Protein AF-A0A382X6J9-F1 (afdb_monomer_lite)

InterPro domains:
  IPR043736 Domain of unknown function DUF5681 [PF18932] (47-124)

Sequence (130 aa):
MKITKNIMYPQELTDEKQIQSPDTAKNTIKKAEHGKHPNSLANLKPYEPGQSGNPGGRPTKYKKLGDALLQYAEKREVKYEWDENQEEYVNFEGDDTYREEVLEVIWQRARDGNIKYVELLAQLGCLDAK

Foldseek 3Di:
DDDDDPDDDDDDDDDDDDDDDDDDDPPPPPPAPPPRDPVNVVPDDDDDVVDPPDPCPDPCVCVVVVVVCVVQQQAWDFDWDQDPVVRDTDTDTDPDGPVVVVVVVLVVCVVVVNVVSVVVCVVVCVPPDD

Organism: NCBI:txid408172

pLDDT: mean 75.23, std 20.84, range [30.88, 97.81]

Radius of gyration: 34.43 Å; chains: 1; bounding box: 64×55×94 Å

Structure (mmCIF, N/CA/C/O backbone):
data_AF-A0A382X6J9-F1
#
_entry.id   AF-A0A382X6J9-F1
#
loop_
_atom_site.group_PDB
_atom_site.id
_atom_site.type_symbol
_atom_site.label_atom_id
_atom_site.label_alt_id
_atom_site.label_comp_id
_atom_site.label_asym_id
_atom_site.label_entity_id
_atom_site.label_seq_id
_atom_site.pdbx_PDB_ins_code
_atom_site.Cartn_x
_atom_site.Cartn_y
_atom_site.Cartn_z
_atom_site.occupancy
_atom_site.B_iso_or_equiv
_atom_site.auth_seq_id
_atom_site.auth_comp_id
_atom_site.auth_asym_id
_atom_site.auth_atom_id
_atom_site.pdbx_PDB_model_num
ATOM 1 N N . MET A 1 1 ? -12.042 35.639 -55.894 1.00 41.44 1 MET A N 1
ATOM 2 C CA . MET A 1 1 ? -10.685 35.312 -55.410 1.00 41.44 1 MET A CA 1
ATOM 3 C C . MET A 1 1 ? -10.745 33.938 -54.751 1.00 41.44 1 MET A C 1
ATOM 5 O O . MET A 1 1 ? -11.368 33.804 -53.709 1.00 41.44 1 MET A O 1
ATOM 9 N N . LYS A 1 2 ? -10.230 32.899 -55.415 1.00 35.28 2 LYS A N 1
ATOM 10 C CA . LYS A 1 2 ? -10.133 31.533 -54.882 1.00 35.28 2 LYS A CA 1
ATOM 11 C C . LYS A 1 2 ? -8.694 31.084 -55.109 1.00 35.28 2 LYS A C 1
ATOM 13 O O . LYS A 1 2 ? -8.233 31.072 -56.244 1.00 35.28 2 LYS A O 1
ATOM 18 N N . ILE A 1 3 ? -7.984 30.836 -54.016 1.00 40.28 3 ILE A N 1
ATOM 19 C CA . ILE A 1 3 ? -6.574 30.452 -53.994 1.00 40.28 3 ILE A CA 1
ATOM 20 C C . ILE A 1 3 ? -6.535 28.926 -54.048 1.00 40.28 3 ILE A C 1
ATOM 22 O O . ILE A 1 3 ? -6.904 28.271 -53.076 1.00 40.28 3 ILE A O 1
ATOM 26 N N . THR A 1 4 ? -6.101 28.355 -55.167 1.00 41.22 4 THR A N 1
ATOM 27 C CA . THR A 1 4 ? -5.762 26.931 -55.259 1.00 41.22 4 THR A CA 1
ATOM 28 C C . THR A 1 4 ? -4.256 26.783 -55.106 1.00 41.22 4 THR A C 1
ATOM 30 O O . THR A 1 4 ? -3.483 27.179 -55.976 1.00 41.22 4 THR A O 1
ATOM 33 N N . LYS A 1 5 ? -3.844 26.248 -53.955 1.00 44.22 5 LYS A N 1
ATOM 34 C CA . LYS A 1 5 ? -2.469 25.830 -53.675 1.00 44.22 5 LYS A CA 1
ATOM 35 C C . LYS A 1 5 ? -2.179 24.582 -54.512 1.00 44.22 5 LYS A C 1
ATOM 37 O O . LYS A 1 5 ? -2.738 23.529 -54.223 1.00 44.22 5 LYS A O 1
ATOM 42 N N . ASN A 1 6 ? -1.327 24.693 -55.530 1.00 39.78 6 ASN A N 1
ATOM 43 C CA . ASN A 1 6 ? -0.766 23.513 -56.185 1.00 39.78 6 ASN A CA 1
ATOM 44 C C . ASN A 1 6 ? 0.283 22.904 -55.254 1.00 39.78 6 ASN A C 1
ATOM 46 O O . ASN A 1 6 ? 1.363 23.455 -55.055 1.00 39.78 6 ASN A O 1
ATOM 50 N N . ILE A 1 7 ? -0.087 21.782 -54.650 1.00 44.62 7 ILE A N 1
ATOM 51 C CA . ILE A 1 7 ? 0.801 20.907 -53.897 1.00 44.62 7 ILE A CA 1
ATOM 52 C C . ILE A 1 7 ? 1.586 20.107 -54.943 1.00 44.62 7 ILE A C 1
ATOM 54 O O . ILE A 1 7 ? 1.020 19.249 -55.616 1.00 44.62 7 ILE A O 1
ATOM 58 N N . MET A 1 8 ? 2.869 20.426 -55.126 1.00 32.59 8 MET A N 1
ATOM 59 C CA . MET A 1 8 ? 3.792 19.561 -55.864 1.00 32.59 8 MET A CA 1
ATOM 60 C C . MET A 1 8 ? 4.189 18.392 -54.962 1.00 32.59 8 MET A C 1
ATOM 62 O O . MET A 1 8 ? 4.799 18.595 -53.914 1.00 32.59 8 MET A O 1
ATOM 66 N N . TYR A 1 9 ? 3.859 17.174 -55.382 1.00 37.09 9 TYR A N 1
ATOM 67 C CA . TYR A 1 9 ? 4.479 15.963 -54.853 1.00 37.09 9 TYR A CA 1
ATOM 68 C C . TYR A 1 9 ? 5.905 15.845 -55.421 1.00 37.09 9 TYR A C 1
ATOM 70 O O . TYR A 1 9 ? 6.081 16.079 -56.620 1.00 37.09 9 TYR A O 1
ATOM 78 N N . PRO A 1 10 ? 6.930 15.499 -54.621 1.00 42.84 10 PRO A N 1
ATOM 79 C CA . PRO A 1 10 ? 8.265 15.242 -55.152 1.00 42.84 10 PRO A CA 1
ATOM 80 C C . PRO A 1 10 ? 8.255 13.978 -56.020 1.00 42.84 10 PRO A C 1
ATOM 82 O O . PRO A 1 10 ? 7.890 12.904 -55.545 1.00 42.84 10 PRO A O 1
ATOM 85 N N . GLN A 1 11 ? 8.638 14.125 -57.291 1.00 38.78 11 GLN A N 1
ATOM 86 C CA . GLN A 1 11 ? 8.918 13.013 -58.199 1.00 38.78 11 GLN A CA 1
ATOM 87 C C . GLN A 1 11 ? 10.151 12.236 -57.732 1.00 38.78 11 GLN A C 1
ATOM 89 O O . GLN A 1 11 ? 11.095 12.800 -57.179 1.00 38.78 11 GLN A O 1
ATOM 94 N N . GLU A 1 12 ? 10.086 10.930 -57.954 1.00 37.69 12 GLU A N 1
ATOM 95 C CA . GLU A 1 12 ? 11.015 9.913 -57.483 1.00 37.69 12 GLU A CA 1
ATOM 96 C C . GLU A 1 12 ? 12.460 10.148 -57.945 1.00 37.69 12 GLU A C 1
ATOM 98 O O . GLU A 1 12 ? 12.731 10.565 -59.071 1.00 37.69 12 GLU A O 1
ATOM 103 N N . LEU A 1 13 ? 13.391 9.873 -57.031 1.00 35.53 13 LEU A N 1
ATOM 104 C CA . LEU A 1 13 ? 14.829 9.960 -57.228 1.00 35.53 13 LEU A CA 1
ATOM 105 C C . LEU A 1 13 ? 15.276 8.754 -58.072 1.00 35.53 13 LEU A C 1
ATOM 107 O O . LEU A 1 13 ? 15.449 7.662 -57.538 1.00 35.53 13 LEU A O 1
ATOM 111 N N . THR A 1 14 ? 15.431 8.926 -59.383 1.00 30.88 14 THR A N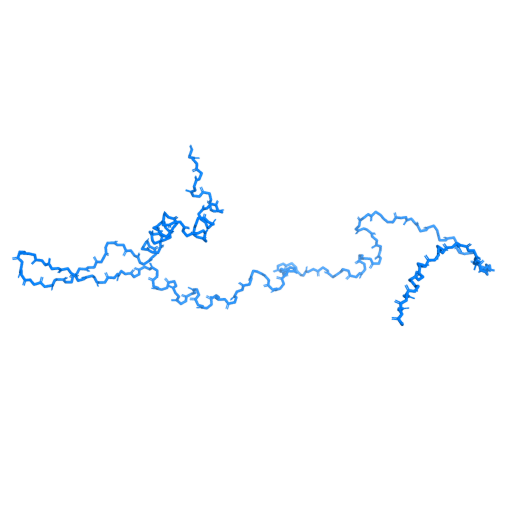 1
ATOM 112 C CA . THR A 1 14 ? 16.074 7.914 -60.230 1.00 30.88 14 THR A CA 1
ATOM 113 C C . THR A 1 14 ? 17.584 8.100 -60.209 1.00 30.88 14 THR A C 1
ATOM 115 O O . THR A 1 14 ? 18.092 9.189 -60.490 1.00 30.88 14 THR A O 1
ATOM 118 N N . ASP A 1 15 ? 18.263 7.013 -59.860 1.00 37.59 15 ASP A N 1
ATOM 119 C CA . ASP A 1 15 ? 19.704 6.817 -59.888 1.00 37.59 15 ASP A CA 1
ATOM 120 C C . ASP A 1 15 ? 20.364 7.280 -61.196 1.00 37.59 15 ASP A C 1
ATOM 122 O O . ASP A 1 15 ? 19.782 7.181 -62.273 1.00 37.59 15 ASP A O 1
ATOM 126 N N . GLU A 1 16 ? 21.615 7.738 -61.059 1.00 41.69 16 GLU A N 1
ATOM 127 C CA . GLU A 1 16 ? 22.775 7.466 -61.928 1.00 41.69 16 GLU A CA 1
ATOM 128 C C . GLU A 1 16 ? 23.669 8.700 -62.134 1.00 41.69 16 GLU A C 1
ATOM 130 O O . GLU A 1 16 ? 23.416 9.562 -62.976 1.00 41.69 16 GLU A O 1
ATOM 135 N N . LYS A 1 17 ? 24.780 8.735 -61.381 1.00 34.66 17 LYS A N 1
ATOM 136 C CA . LYS A 1 17 ? 26.153 8.936 -61.894 1.00 34.66 17 LYS A CA 1
ATOM 137 C C . LYS A 1 17 ? 27.153 8.936 -60.734 1.00 34.66 17 LYS A C 1
ATOM 139 O O . LYS A 1 17 ? 27.410 9.963 -60.115 1.00 34.66 17 LYS A O 1
ATOM 144 N N . GLN A 1 18 ? 27.747 7.774 -60.458 1.00 35.47 18 GLN A N 1
ATOM 145 C CA . GLN A 1 18 ? 28.998 7.703 -59.701 1.00 35.47 18 GLN A CA 1
ATOM 146 C C . GLN A 1 18 ? 30.177 7.790 -60.674 1.00 35.47 18 GLN A C 1
ATOM 148 O O . GLN A 1 18 ? 30.287 7.001 -61.610 1.00 35.47 18 GLN A O 1
ATOM 153 N N . ILE A 1 19 ? 31.050 8.770 -60.444 1.00 33.53 19 ILE A N 1
ATOM 154 C CA . ILE A 1 19 ? 32.340 8.922 -61.118 1.00 33.53 19 ILE A CA 1
ATOM 155 C C . ILE A 1 19 ? 33.311 7.924 -60.475 1.00 33.53 19 ILE A C 1
ATOM 157 O O . ILE A 1 19 ? 33.555 7.984 -59.271 1.00 33.53 19 ILE A O 1
ATOM 161 N N . GLN A 1 20 ? 33.841 6.995 -61.270 1.00 37.72 20 GLN A N 1
ATOM 162 C CA . GLN A 1 20 ? 34.889 6.060 -60.856 1.00 37.72 20 GLN A CA 1
ATOM 163 C C . GLN A 1 20 ? 36.265 6.732 -60.933 1.00 37.72 20 GLN A C 1
ATOM 165 O O . GLN A 1 20 ? 36.697 7.133 -62.011 1.00 37.72 20 GLN A O 1
ATOM 170 N N . SER A 1 21 ? 36.970 6.778 -59.801 1.00 33.94 21 SER A N 1
ATOM 171 C CA . SER A 1 21 ? 38.431 6.916 -59.750 1.00 33.94 21 SER A CA 1
ATOM 172 C C . SER A 1 21 ? 39.039 5.541 -59.439 1.00 33.94 21 SER A C 1
ATOM 174 O O . SER A 1 21 ? 38.525 4.858 -58.548 1.00 33.94 21 SER A O 1
ATOM 176 N N . PRO A 1 22 ? 40.096 5.100 -60.145 1.00 46.25 22 PRO A N 1
ATOM 177 C CA . PRO A 1 22 ? 40.654 3.771 -59.967 1.00 46.25 22 PRO A CA 1
ATOM 178 C C . PRO A 1 22 ? 41.775 3.816 -58.929 1.00 46.25 22 PRO A C 1
ATOM 180 O O . PRO A 1 22 ? 42.839 4.346 -59.208 1.00 46.25 22 PRO A O 1
ATOM 183 N N . ASP A 1 23 ? 41.556 3.217 -57.761 1.00 40.06 23 ASP A N 1
ATOM 184 C CA . ASP A 1 23 ? 42.635 2.532 -57.053 1.00 40.06 23 ASP A CA 1
ATOM 185 C C . ASP A 1 23 ? 42.079 1.358 -56.250 1.00 40.06 23 ASP A C 1
ATOM 187 O O . ASP A 1 23 ? 41.157 1.449 -55.438 1.00 40.06 23 ASP A O 1
ATOM 191 N N . THR A 1 24 ? 42.616 0.194 -56.587 1.00 47.53 24 THR A N 1
ATOM 192 C CA . THR A 1 24 ? 42.085 -1.117 -56.247 1.00 47.53 24 THR A CA 1
ATOM 193 C C . THR A 1 24 ? 42.626 -1.547 -54.888 1.00 47.53 24 THR A C 1
ATOM 195 O O . THR A 1 24 ? 43.697 -2.140 -54.806 1.00 47.53 24 THR A O 1
ATOM 198 N N . ALA A 1 25 ? 41.863 -1.323 -53.819 1.00 42.16 25 ALA A N 1
ATOM 199 C CA . ALA A 1 25 ? 42.010 -2.076 -52.577 1.00 42.16 25 ALA A CA 1
ATOM 200 C C . ALA A 1 25 ? 40.768 -2.955 -52.398 1.00 42.16 25 ALA A C 1
ATOM 202 O O . ALA A 1 25 ? 39.656 -2.465 -52.204 1.00 42.16 25 ALA A O 1
ATOM 203 N N . LYS A 1 26 ? 40.957 -4.275 -52.510 1.00 48.53 26 LYS A N 1
ATOM 204 C CA . LYS A 1 26 ? 39.927 -5.304 -52.308 1.00 48.53 26 LYS A CA 1
ATOM 205 C C . LYS A 1 26 ? 39.350 -5.215 -50.888 1.00 48.53 26 LYS A C 1
ATOM 207 O O . LYS A 1 26 ? 39.790 -5.927 -49.993 1.00 48.53 26 LYS A O 1
ATOM 212 N N . ASN A 1 27 ? 38.337 -4.380 -50.685 1.00 48.12 27 ASN A N 1
ATOM 213 C CA . ASN A 1 27 ? 37.526 -4.383 -49.475 1.00 48.12 27 ASN A CA 1
ATOM 214 C C . ASN A 1 27 ? 36.364 -5.358 -49.660 1.00 48.12 27 ASN A C 1
ATOM 216 O O . ASN A 1 27 ? 35.235 -4.977 -49.960 1.00 48.12 27 ASN A O 1
ATOM 220 N N . THR A 1 28 ? 36.629 -6.647 -49.455 1.00 50.16 28 THR A N 1
ATOM 221 C CA . THR A 1 28 ? 35.555 -7.574 -49.089 1.00 50.16 28 THR A CA 1
ATOM 222 C C . THR A 1 28 ? 35.085 -7.191 -47.688 1.00 50.16 28 THR A C 1
ATOM 224 O O . THR A 1 28 ? 35.599 -7.711 -46.696 1.00 50.16 28 THR A O 1
ATOM 227 N N . ILE A 1 29 ? 34.138 -6.253 -47.588 1.00 57.69 29 ILE A N 1
ATOM 228 C CA . ILE A 1 29 ? 33.431 -5.983 -46.335 1.00 57.69 29 ILE A CA 1
ATOM 229 C C . ILE A 1 29 ? 32.581 -7.224 -46.071 1.00 57.69 29 ILE A C 1
ATOM 231 O O . ILE A 1 29 ? 31.456 -7.352 -46.554 1.00 57.69 29 ILE A O 1
ATOM 235 N N . LYS A 1 30 ? 33.152 -8.197 -45.355 1.00 63.47 30 LYS A N 1
ATOM 236 C CA . LYS A 1 30 ? 32.379 -9.296 -44.780 1.00 63.47 30 LYS A CA 1
ATOM 237 C C . LYS A 1 30 ? 31.285 -8.637 -43.948 1.00 63.47 30 LYS A C 1
ATOM 239 O O . LYS A 1 30 ? 31.604 -7.906 -43.012 1.00 63.47 30 LYS A O 1
ATOM 244 N N . LYS A 1 31 ? 30.014 -8.841 -44.315 1.00 65.50 31 LYS A N 1
ATOM 245 C CA . LYS A 1 31 ? 28.885 -8.404 -43.488 1.00 65.50 31 LYS A CA 1
ATOM 246 C C . LYS A 1 31 ? 29.103 -9.001 -42.103 1.00 65.50 31 LYS A C 1
ATOM 248 O O . LYS A 1 31 ? 29.058 -10.218 -41.949 1.00 65.50 31 LYS A O 1
ATOM 253 N N . ALA A 1 32 ? 29.426 -8.154 -41.132 1.00 66.81 32 ALA A N 1
ATOM 254 C CA . ALA A 1 32 ? 29.557 -8.602 -39.762 1.00 66.81 32 ALA A CA 1
ATOM 255 C C . ALA A 1 32 ? 28.186 -9.104 -39.301 1.00 66.81 32 ALA A C 1
ATOM 257 O O . ALA A 1 32 ? 27.166 -8.464 -39.566 1.00 66.81 32 ALA A O 1
ATOM 258 N N . GLU A 1 33 ? 28.162 -10.256 -38.639 1.00 76.62 33 GLU A N 1
ATOM 259 C CA . GLU A 1 33 ? 26.957 -10.736 -37.972 1.00 76.62 33 GLU A CA 1
ATOM 260 C C . GLU A 1 33 ? 26.472 -9.694 -36.957 1.00 76.62 33 GLU A C 1
ATOM 262 O O . GLU A 1 33 ? 27.253 -8.887 -36.436 1.00 76.62 33 GLU A O 1
ATOM 267 N N . HIS A 1 34 ? 25.169 -9.709 -36.679 1.00 74.38 34 HIS A N 1
ATOM 268 C CA . HIS A 1 34 ? 24.552 -8.783 -35.740 1.00 74.38 34 HIS A CA 1
ATOM 269 C C . HIS A 1 34 ? 25.316 -8.768 -34.402 1.00 74.38 34 HIS A C 1
ATOM 271 O O . HIS A 1 34 ? 25.632 -9.816 -33.842 1.00 74.38 34 HIS A O 1
ATOM 277 N N . GLY A 1 35 ? 25.671 -7.572 -33.923 1.00 74.88 35 GLY A N 1
ATOM 278 C CA . GLY A 1 35 ? 26.434 -7.382 -32.684 1.00 74.88 35 GLY A CA 1
ATOM 279 C C . GLY A 1 35 ? 27.952 -7.610 -32.774 1.00 74.88 35 GLY A C 1
ATOM 280 O O . GLY A 1 35 ? 28.648 -7.323 -31.807 1.00 74.88 35 GLY A O 1
ATOM 281 N N . LYS A 1 36 ? 28.496 -8.065 -33.914 1.00 82.31 36 LYS A N 1
ATOM 282 C CA . LYS A 1 36 ? 29.938 -8.360 -34.079 1.00 82.31 36 LYS A CA 1
ATOM 283 C C . LYS A 1 36 ? 30.685 -7.366 -34.971 1.00 82.31 36 LYS A C 1
ATOM 285 O O . LYS A 1 36 ? 31.793 -7.646 -35.424 1.00 82.31 36 LYS A O 1
ATOM 290 N N . HIS A 1 37 ? 30.087 -6.213 -35.265 1.00 84.06 37 HIS A N 1
ATOM 291 C CA . HIS A 1 37 ? 30.742 -5.220 -36.105 1.00 84.06 37 HIS A CA 1
ATOM 292 C C . HIS A 1 37 ? 31.975 -4.639 -35.383 1.00 84.06 37 HIS A C 1
ATOM 294 O O . HIS A 1 37 ? 31.844 -4.180 -34.244 1.00 84.06 37 HIS A O 1
ATOM 300 N N . PRO A 1 38 ? 33.160 -4.606 -36.021 1.00 82.31 38 PRO A N 1
ATOM 301 C CA . PRO A 1 38 ? 34.409 -4.213 -35.363 1.00 82.31 38 PRO A CA 1
ATOM 302 C C . PRO A 1 38 ? 34.354 -2.793 -34.788 1.00 82.31 38 PRO A C 1
ATOM 304 O O . PRO A 1 38 ? 34.775 -2.579 -33.657 1.00 82.31 38 PRO A O 1
ATOM 307 N N . ASN A 1 39 ? 33.736 -1.842 -35.499 1.00 82.56 39 ASN A N 1
ATOM 308 C CA . ASN A 1 39 ? 33.567 -0.473 -34.987 1.00 82.56 39 ASN A CA 1
ATOM 309 C C . ASN A 1 39 ? 32.610 -0.399 -33.786 1.00 82.56 39 ASN A C 1
ATOM 311 O O . ASN A 1 39 ? 32.748 0.483 -32.947 1.00 82.56 39 ASN A O 1
ATOM 315 N N . SER A 1 40 ? 31.632 -1.308 -33.696 1.00 77.94 40 SER A N 1
ATOM 316 C CA . SER A 1 40 ? 30.716 -1.361 -32.553 1.00 77.94 40 SER A CA 1
ATOM 317 C C . SER A 1 40 ? 31.436 -1.910 -31.329 1.00 77.94 40 SER A C 1
ATOM 319 O O . SER A 1 40 ? 31.358 -1.305 -30.269 1.00 77.94 40 SER A O 1
ATOM 321 N N . LEU A 1 41 ? 32.197 -2.997 -31.490 1.00 80.81 41 LEU A N 1
ATOM 322 C CA . LEU A 1 41 ? 32.991 -3.589 -30.411 1.00 80.81 41 LEU A CA 1
ATOM 323 C C . LEU A 1 41 ? 34.080 -2.636 -29.902 1.00 80.81 41 LEU A C 1
ATOM 325 O O . LEU A 1 41 ? 34.259 -2.523 -28.695 1.00 80.81 41 LEU A O 1
ATOM 329 N N . ALA A 1 42 ? 34.751 -1.906 -30.797 1.00 82.62 42 ALA A N 1
ATOM 330 C CA . ALA A 1 42 ? 35.781 -0.933 -30.427 1.00 82.62 42 ALA A CA 1
ATOM 331 C C . ALA A 1 42 ? 35.242 0.243 -29.586 1.00 82.62 42 ALA A C 1
ATOM 333 O O . ALA A 1 42 ? 35.990 0.837 -28.814 1.00 82.62 42 ALA A O 1
ATOM 334 N N . ASN A 1 43 ? 33.951 0.566 -29.715 1.00 78.56 43 ASN A N 1
ATOM 335 C CA . ASN A 1 43 ? 33.293 1.635 -28.959 1.00 78.56 43 ASN A CA 1
ATOM 336 C C . ASN A 1 43 ? 32.655 1.158 -27.642 1.00 78.56 43 ASN A C 1
ATOM 338 O O . ASN A 1 43 ? 32.211 1.990 -26.848 1.00 78.56 43 ASN A O 1
ATOM 342 N N . LEU A 1 44 ? 32.586 -0.153 -27.391 1.00 81.12 44 LEU A N 1
ATOM 343 C CA . LEU A 1 44 ? 32.066 -0.691 -26.135 1.00 81.12 44 LEU A CA 1
ATOM 344 C C . LEU A 1 44 ? 33.156 -0.647 -25.063 1.00 81.12 44 LEU A C 1
ATOM 346 O O . LEU A 1 44 ? 34.234 -1.213 -25.227 1.00 81.12 44 LEU A O 1
ATOM 350 N N . LYS A 1 45 ? 32.856 -0.005 -23.932 1.00 78.62 45 LYS A N 1
ATOM 351 C CA . LYS A 1 45 ? 33.686 -0.082 -22.727 1.00 78.62 45 LYS A CA 1
ATOM 352 C C . LYS A 1 45 ? 33.100 -1.153 -21.803 1.00 78.62 45 LYS A C 1
ATOM 354 O O . LYS A 1 45 ? 31.928 -1.022 -21.445 1.00 78.62 45 LYS A O 1
ATOM 359 N N . PRO A 1 46 ? 33.853 -2.204 -21.434 1.00 76.81 46 PRO A N 1
ATOM 360 C CA . PRO A 1 46 ? 33.392 -3.148 -20.426 1.00 76.81 46 PRO A CA 1
ATOM 361 C C . PRO A 1 46 ? 33.219 -2.424 -19.085 1.00 76.81 46 PRO A C 1
ATOM 363 O O . PRO A 1 46 ? 34.004 -1.539 -18.746 1.00 76.81 46 PRO A O 1
ATOM 366 N N . TYR A 1 47 ? 32.174 -2.783 -18.342 1.00 77.75 47 TYR A N 1
ATOM 367 C CA . TYR A 1 47 ? 31.990 -2.311 -16.972 1.00 77.75 47 TYR A CA 1
ATOM 368 C C . TYR A 1 47 ? 32.921 -3.085 -16.039 1.00 77.75 47 TYR A C 1
ATOM 370 O O . TYR A 1 47 ? 33.130 -4.285 -16.234 1.00 77.75 47 TYR A O 1
ATOM 378 N N . GLU A 1 48 ? 33.454 -2.409 -15.023 1.00 79.50 48 GLU A N 1
ATOM 379 C CA . GLU A 1 48 ? 34.245 -3.073 -13.990 1.00 79.50 48 GLU A CA 1
ATOM 380 C C . GLU A 1 48 ? 33.395 -4.150 -13.291 1.00 79.50 48 GLU A C 1
ATOM 382 O O . GLU A 1 48 ? 32.204 -3.923 -13.033 1.00 79.50 48 GLU A O 1
ATOM 387 N N . PRO A 1 49 ? 33.960 -5.327 -12.968 1.00 71.75 49 PRO A N 1
ATOM 388 C CA . PRO A 1 49 ? 33.251 -6.356 -12.218 1.00 71.75 49 PRO A CA 1
ATOM 389 C C . PRO A 1 49 ? 32.669 -5.784 -10.917 1.00 71.75 49 PRO A C 1
ATOM 391 O O . PRO A 1 49 ? 33.388 -5.245 -10.081 1.00 71.75 49 PRO A O 1
ATOM 394 N N . GLY A 1 50 ? 31.347 -5.884 -10.751 1.00 70.88 50 GLY A N 1
ATOM 395 C CA . GLY A 1 50 ? 30.621 -5.310 -9.609 1.00 70.88 50 GLY A CA 1
ATOM 396 C C . GLY A 1 50 ? 30.020 -3.920 -9.853 1.00 70.88 50 GLY A C 1
ATOM 397 O O . GLY A 1 50 ? 29.270 -3.426 -9.010 1.00 70.88 50 GLY A O 1
ATOM 398 N N . GLN A 1 51 ? 30.269 -3.304 -11.011 1.00 65.75 51 GLN A N 1
ATOM 399 C CA . GLN A 1 51 ? 29.636 -2.053 -11.414 1.00 65.75 51 GLN A CA 1
ATOM 400 C C . GLN A 1 51 ? 28.397 -2.342 -12.275 1.00 65.75 51 GLN A C 1
ATOM 402 O O . GLN A 1 51 ? 28.473 -2.969 -13.330 1.00 65.75 51 GLN A O 1
ATOM 407 N N . SER A 1 52 ? 27.226 -1.888 -11.821 1.00 67.81 52 SER 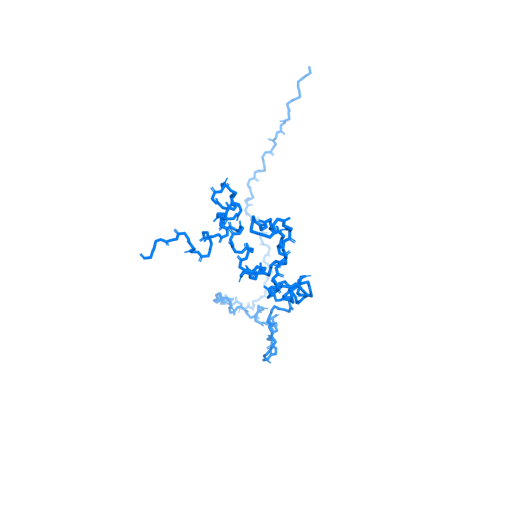A N 1
ATOM 408 C CA . SER A 1 52 ? 25.999 -1.961 -12.620 1.00 67.81 52 SER A CA 1
ATOM 409 C C . SER A 1 52 ? 26.157 -1.118 -13.888 1.00 67.81 52 SER A C 1
ATOM 411 O O . SER A 1 52 ? 26.461 0.073 -13.805 1.00 67.81 52 SER A O 1
ATOM 413 N N . GLY A 1 53 ? 25.864 -1.707 -15.052 1.00 70.31 53 GLY A N 1
ATOM 414 C CA . GLY A 1 53 ? 25.826 -0.993 -16.333 1.00 70.31 53 GLY A CA 1
ATOM 415 C C . GLY A 1 53 ? 24.753 0.102 -16.415 1.00 70.31 53 GLY A C 1
ATOM 416 O O . GLY A 1 53 ? 24.746 0.903 -17.347 1.00 70.31 53 GLY A O 1
ATOM 417 N N . ASN A 1 54 ? 23.872 0.174 -15.412 1.00 72.88 54 ASN A N 1
ATOM 418 C CA . ASN A 1 54 ? 22.955 1.280 -15.177 1.00 72.88 54 ASN A CA 1
ATOM 419 C C . ASN A 1 54 ? 23.316 1.977 -13.847 1.00 72.88 54 ASN A C 1
ATOM 421 O O . ASN A 1 54 ? 22.802 1.571 -12.797 1.00 72.88 54 ASN A O 1
ATOM 425 N N . PRO A 1 55 ? 24.163 3.028 -13.871 1.00 61.34 55 PRO A N 1
ATOM 426 C CA . PRO A 1 55 ? 24.506 3.817 -12.684 1.00 61.34 55 PRO A CA 1
ATOM 427 C C . PRO A 1 55 ? 23.285 4.479 -12.030 1.00 61.34 55 PRO A C 1
ATOM 429 O O . PRO A 1 55 ? 23.295 4.750 -10.833 1.00 61.34 55 PRO A O 1
ATOM 432 N N . GLY A 1 56 ? 22.226 4.730 -12.811 1.00 57.34 56 GLY A N 1
ATOM 433 C CA . GLY A 1 56 ? 20.968 5.316 -12.348 1.00 57.34 56 GLY A CA 1
ATOM 434 C C . GLY A 1 56 ? 19.995 4.318 -11.717 1.00 57.34 56 GLY A C 1
ATOM 435 O O . GLY A 1 56 ? 19.034 4.756 -11.091 1.00 57.34 56 GLY A O 1
ATOM 436 N N . GLY A 1 57 ? 20.250 3.009 -11.851 1.00 67.00 57 GLY A N 1
ATOM 437 C CA . GLY A 1 57 ? 19.488 1.920 -11.233 1.00 67.00 57 GLY A CA 1
ATOM 438 C C . GLY A 1 57 ? 17.962 2.086 -11.266 1.00 67.00 57 GLY A C 1
ATOM 439 O O . GLY A 1 57 ? 17.393 2.759 -12.124 1.00 67.00 57 GLY A O 1
ATOM 440 N N . ARG A 1 58 ? 17.271 1.454 -10.312 1.00 66.38 58 ARG A N 1
ATOM 441 C CA . ARG A 1 58 ? 15.864 1.759 -10.024 1.00 66.38 58 ARG A CA 1
ATOM 442 C C . ARG A 1 58 ? 15.805 3.156 -9.382 1.00 66.38 58 ARG A C 1
ATOM 444 O O . ARG A 1 58 ? 16.533 3.370 -8.411 1.00 66.38 58 ARG A O 1
ATOM 451 N N . PRO A 1 59 ? 14.951 4.088 -9.846 1.00 66.81 59 PRO A N 1
ATOM 452 C CA . PRO A 1 59 ? 14.894 5.440 -9.296 1.00 66.81 59 PRO A CA 1
ATOM 453 C C . PRO A 1 59 ? 14.669 5.435 -7.777 1.00 66.81 59 PRO A C 1
ATOM 455 O O . PRO A 1 59 ? 13.631 4.995 -7.290 1.00 66.81 59 PRO A O 1
ATOM 458 N N . THR A 1 60 ? 15.627 5.970 -7.019 1.00 70.00 60 THR A N 1
ATOM 459 C CA . THR A 1 60 ? 15.577 6.103 -5.550 1.00 70.00 60 THR A CA 1
ATOM 460 C C . THR A 1 60 ? 15.026 7.458 -5.103 1.00 70.00 60 THR A C 1
ATOM 462 O O . THR A 1 60 ? 15.261 7.871 -3.967 1.00 70.00 60 THR A O 1
ATOM 465 N N . LYS A 1 61 ? 14.282 8.159 -5.975 1.00 79.94 61 LYS A N 1
ATOM 466 C CA . LYS A 1 61 ? 13.798 9.542 -5.770 1.00 79.94 61 LYS A CA 1
ATOM 467 C C . LYS A 1 61 ? 13.154 9.763 -4.394 1.00 79.94 61 LYS A C 1
ATOM 469 O O . LYS A 1 61 ? 13.270 10.847 -3.836 1.00 79.94 61 LYS A O 1
ATOM 474 N N . TYR A 1 62 ? 12.538 8.722 -3.832 1.00 84.94 62 TYR A N 1
ATOM 475 C CA . TYR A 1 62 ? 11.853 8.761 -2.541 1.00 84.94 62 TYR A CA 1
ATOM 476 C C . TYR A 1 62 ? 12.428 7.799 -1.499 1.00 84.94 62 TYR A C 1
ATOM 478 O O . TYR A 1 62 ? 11.755 7.522 -0.516 1.00 84.94 62 TYR A O 1
ATOM 486 N N . LYS A 1 63 ? 13.662 7.304 -1.662 1.00 88.38 63 LYS A N 1
ATOM 487 C CA . LYS A 1 63 ? 14.257 6.340 -0.719 1.00 88.38 63 LYS A CA 1
ATOM 488 C C . LYS A 1 63 ? 14.260 6.875 0.716 1.00 88.38 63 LYS A C 1
ATOM 490 O O . LYS A 1 63 ? 13.738 6.219 1.601 1.00 88.38 63 LYS A O 1
ATOM 495 N N . LYS A 1 64 ? 14.727 8.114 0.915 1.00 90.00 64 LYS A N 1
ATOM 496 C CA . LYS A 1 64 ? 14.730 8.768 2.237 1.00 90.00 64 LYS A CA 1
ATOM 497 C C . LYS A 1 64 ? 13.329 8.891 2.845 1.00 90.00 64 LYS A C 1
ATOM 499 O O . LYS A 1 64 ? 13.175 8.745 4.049 1.00 90.00 64 LYS A O 1
ATOM 504 N N . LEU A 1 65 ? 12.320 9.171 2.015 1.00 90.75 65 LEU A N 1
ATOM 505 C CA . LEU A 1 65 ? 10.932 9.248 2.468 1.00 90.75 65 LEU A CA 1
ATOM 506 C C . LEU A 1 65 ? 10.404 7.857 2.838 1.00 90.75 65 LEU A C 1
ATOM 508 O O . LEU A 1 65 ? 9.771 7.716 3.875 1.00 90.75 65 LEU A O 1
ATOM 512 N N . GLY A 1 66 ? 10.704 6.836 2.032 1.00 90.81 66 GLY A N 1
ATOM 513 C CA . GLY A 1 66 ? 10.365 5.446 2.337 1.00 90.81 66 GLY A CA 1
ATOM 514 C C . GLY A 1 66 ? 10.967 4.990 3.665 1.00 90.81 66 GLY A C 1
ATOM 515 O O . GLY A 1 66 ? 10.242 4.471 4.506 1.00 90.81 66 GLY A O 1
ATOM 516 N N . ASP A 1 67 ? 12.252 5.270 3.890 1.00 91.69 67 ASP A N 1
ATOM 517 C CA . ASP A 1 67 ? 12.950 4.927 5.134 1.00 91.69 67 ASP A CA 1
ATOM 518 C C . ASP A 1 67 ? 12.322 5.635 6.354 1.00 91.69 67 ASP A C 1
ATOM 520 O O . ASP A 1 67 ? 12.162 5.030 7.413 1.00 91.69 67 ASP A O 1
ATOM 524 N N . ALA A 1 68 ? 11.916 6.902 6.207 1.00 93.12 68 ALA A N 1
ATOM 525 C CA . ALA A 1 68 ? 11.236 7.648 7.267 1.00 93.12 68 ALA A CA 1
ATOM 526 C C . ALA A 1 68 ? 9.818 7.117 7.551 1.00 93.12 68 ALA A C 1
ATOM 528 O O . ALA A 1 68 ? 9.426 6.996 8.709 1.00 93.12 68 ALA A O 1
ATOM 529 N N . LEU A 1 69 ? 9.054 6.773 6.509 1.00 92.62 69 LEU A N 1
ATOM 530 C CA . LEU A 1 69 ? 7.692 6.244 6.640 1.00 92.62 69 LEU A CA 1
ATOM 531 C C . LEU A 1 69 ? 7.666 4.822 7.204 1.00 92.62 69 LEU A C 1
ATOM 533 O O . LEU A 1 69 ? 6.721 4.468 7.904 1.00 92.62 69 LEU A O 1
ATOM 537 N N . LEU A 1 70 ? 8.706 4.021 6.960 1.00 92.81 70 LEU A N 1
ATOM 538 C CA . LEU A 1 70 ? 8.788 2.653 7.471 1.00 92.81 70 LEU A CA 1
ATOM 539 C C . LEU A 1 70 ? 8.717 2.599 9.006 1.00 92.81 70 LEU A C 1
ATOM 541 O O . LEU A 1 70 ? 8.160 1.655 9.555 1.00 92.81 70 LEU A O 1
ATOM 545 N N . GLN A 1 71 ? 9.186 3.644 9.696 1.00 92.44 71 GLN A N 1
ATOM 546 C CA . GLN A 1 71 ? 9.082 3.776 11.157 1.00 92.44 71 GLN A CA 1
ATOM 547 C C . GLN A 1 71 ? 7.636 3.882 11.661 1.00 92.44 71 GLN A C 1
ATOM 549 O O . GLN A 1 71 ? 7.376 3.663 12.841 1.00 92.44 71 GLN A O 1
ATOM 554 N N . TYR A 1 72 ? 6.700 4.263 10.793 1.00 92.31 72 TYR A N 1
ATOM 555 C CA . TYR A 1 72 ? 5.281 4.365 11.119 1.00 92.31 72 TYR A CA 1
ATOM 556 C C . TYR A 1 72 ? 4.513 3.093 10.775 1.00 92.31 72 TYR A C 1
ATOM 558 O O . TYR A 1 72 ? 3.413 2.921 11.277 1.00 92.31 72 TYR A O 1
ATOM 566 N N . ALA A 1 73 ? 5.077 2.200 9.959 1.00 91.81 73 ALA A N 1
ATOM 567 C CA . ALA A 1 73 ? 4.365 1.025 9.470 1.00 91.81 73 ALA A CA 1
ATOM 568 C C . ALA A 1 73 ? 3.931 0.069 10.595 1.00 91.81 73 ALA A C 1
ATOM 570 O O . ALA A 1 73 ? 2.893 -0.562 10.457 1.00 91.81 73 ALA A O 1
ATOM 571 N N . GLU A 1 74 ? 4.698 -0.003 11.690 1.00 91.38 74 GLU A N 1
ATOM 572 C CA . GLU A 1 74 ? 4.394 -0.832 12.873 1.00 91.38 74 GLU A CA 1
ATOM 573 C C . GLU A 1 74 ? 3.635 -0.080 13.978 1.00 91.38 74 GLU A C 1
ATOM 575 O O . GLU A 1 74 ? 3.358 -0.651 15.031 1.00 91.38 74 GLU A O 1
ATOM 580 N N . LYS A 1 75 ? 3.353 1.217 13.797 1.00 91.94 75 LYS A N 1
ATOM 581 C CA . LYS A 1 75 ? 2.598 1.982 14.797 1.00 91.94 75 LYS A CA 1
ATOM 582 C C . LYS A 1 75 ? 1.127 1.590 14.746 1.00 91.94 75 LYS A C 1
ATOM 584 O O . LYS A 1 75 ? 0.626 1.203 13.692 1.00 91.94 75 LYS A O 1
ATOM 589 N N . ARG A 1 76 ? 0.464 1.732 15.888 1.00 90.25 76 ARG A N 1
ATOM 590 C CA . ARG A 1 76 ? -0.964 1.486 16.079 1.00 90.25 76 ARG A CA 1
ATOM 591 C C . ARG A 1 76 ? -1.643 2.796 16.447 1.00 90.25 76 ARG A C 1
ATOM 593 O O . ARG A 1 76 ? -1.051 3.626 17.145 1.00 90.25 76 ARG A O 1
ATOM 600 N N . GLU A 1 77 ? -2.849 3.005 15.934 1.00 83.62 77 GLU A N 1
ATOM 601 C CA . GLU A 1 77 ? -3.650 4.167 16.310 1.00 83.62 77 GLU A CA 1
ATOM 602 C C . GLU A 1 77 ? -4.233 3.952 17.708 1.00 83.62 77 GLU A C 1
ATOM 604 O O . GLU A 1 77 ? -4.676 2.853 18.036 1.00 83.62 77 GLU A O 1
ATOM 609 N N . VAL A 1 78 ? -4.269 5.006 18.522 1.00 82.81 78 VAL A N 1
ATOM 610 C CA . VAL A 1 78 ? -5.100 5.014 19.727 1.00 82.81 78 VAL A CA 1
ATOM 611 C C . VAL A 1 78 ? -6.475 5.517 19.315 1.00 82.81 78 VAL A C 1
ATOM 613 O O . VAL A 1 78 ? -6.620 6.676 18.922 1.00 82.81 78 VAL A O 1
ATOM 616 N N . LYS A 1 79 ? -7.465 4.630 19.369 1.00 81.50 79 LYS A N 1
ATOM 617 C CA . LYS A 1 79 ? -8.852 4.915 19.008 1.00 81.50 79 LYS A CA 1
ATOM 618 C C . LYS A 1 79 ? -9.637 5.300 20.259 1.00 81.50 79 LYS A C 1
ATOM 620 O O . LYS A 1 79 ? -9.314 4.884 21.373 1.00 81.50 79 LYS A O 1
ATOM 625 N N . TYR A 1 80 ? -10.650 6.131 20.045 1.00 82.44 80 TYR A N 1
ATOM 626 C CA . TYR A 1 80 ? -11.549 6.629 21.079 1.00 82.44 80 TYR A CA 1
ATOM 627 C C . TYR A 1 80 ? -12.917 6.005 20.846 1.00 82.44 80 TYR A C 1
ATOM 629 O O . TYR A 1 80 ? -13.534 6.257 19.808 1.00 82.44 80 TYR A O 1
ATOM 637 N N . GLU A 1 81 ? -13.391 5.211 21.795 1.00 83.25 81 GLU A N 1
ATOM 638 C CA . GLU A 1 81 ? -14.724 4.615 21.738 1.00 83.25 81 GLU A CA 1
ATOM 639 C C . GLU A 1 81 ? -15.484 4.909 23.026 1.00 83.25 81 GLU A C 1
ATOM 641 O O . GLU A 1 81 ? -14.900 5.083 24.096 1.00 83.25 81 GLU A O 1
ATOM 646 N N . TRP A 1 82 ? -16.798 5.054 22.887 1.00 84.56 82 TRP A N 1
ATOM 647 C CA . TRP A 1 82 ? -17.693 5.246 24.014 1.00 84.56 82 TRP A CA 1
ATOM 648 C C . TRP A 1 82 ? -17.958 3.891 24.673 1.00 84.56 82 TRP A C 1
ATOM 650 O O . TRP A 1 82 ? -18.558 3.018 24.045 1.00 84.56 82 TRP A O 1
ATOM 660 N N . ASP A 1 83 ? -17.529 3.711 25.922 1.00 83.44 83 ASP A N 1
ATOM 661 C CA . ASP A 1 83 ? -17.843 2.505 26.692 1.00 83.44 83 ASP A CA 1
ATOM 662 C C . ASP A 1 83 ? -19.183 2.698 27.411 1.00 83.44 83 ASP A C 1
ATOM 664 O O . ASP A 1 83 ? -19.290 3.464 28.370 1.00 83.44 83 ASP A O 1
ATOM 668 N N . GLU A 1 84 ? -20.219 1.985 26.962 1.00 82.00 84 GLU A N 1
ATOM 669 C CA . GLU A 1 84 ? -21.555 2.034 27.571 1.00 82.00 84 GLU A CA 1
ATOM 670 C C . GLU A 1 84 ? -21.570 1.587 29.043 1.00 82.00 84 GLU A C 1
ATOM 672 O O . GLU A 1 84 ? -22.452 2.004 29.789 1.00 82.00 84 GLU A O 1
ATOM 677 N N . ASN A 1 85 ? -20.607 0.772 29.491 1.00 85.44 85 ASN A N 1
ATOM 678 C CA . ASN A 1 85 ? -20.556 0.301 30.879 1.00 85.44 85 ASN A CA 1
ATOM 679 C C . ASN A 1 85 ? -19.931 1.328 31.825 1.00 85.44 85 ASN A C 1
ATOM 681 O O . ASN A 1 85 ? -20.268 1.358 33.009 1.00 85.44 85 ASN A O 1
ATOM 685 N N . GLN A 1 86 ? -18.978 2.113 31.323 1.00 82.44 86 GLN A N 1
ATOM 686 C CA . GLN A 1 86 ? -18.260 3.122 32.105 1.00 82.44 86 GLN A CA 1
ATOM 687 C C . GLN A 1 86 ? -18.835 4.530 31.910 1.00 82.44 86 GLN A C 1
ATOM 689 O O . GLN A 1 86 ? -18.474 5.430 32.662 1.00 82.44 86 GLN A O 1
ATOM 694 N N . GLU A 1 87 ? -19.742 4.707 30.939 1.00 85.38 87 GLU A N 1
ATOM 695 C CA . GLU A 1 87 ? -20.319 5.995 30.528 1.00 85.38 87 GLU A CA 1
ATOM 696 C C . GLU A 1 87 ? -19.238 7.064 30.246 1.00 85.38 87 GLU A C 1
ATOM 698 O O . GLU A 1 87 ? -19.424 8.255 30.508 1.00 85.38 87 GLU A O 1
ATOM 703 N N . GLU A 1 88 ? -18.090 6.640 29.707 1.00 87.00 88 GLU A N 1
ATOM 704 C CA . GLU A 1 88 ? -16.948 7.499 29.388 1.00 87.00 88 GLU A CA 1
ATOM 705 C C . GLU A 1 88 ? -16.289 7.076 28.063 1.00 87.00 88 GLU A C 1
ATOM 707 O O . GLU A 1 88 ? -16.407 5.936 27.608 1.00 87.00 88 GLU A O 1
ATOM 712 N N . TYR A 1 89 ? -15.582 8.014 27.426 1.00 82.81 89 TYR A N 1
ATOM 713 C CA . TYR A 1 89 ? -14.702 7.705 26.302 1.00 82.81 89 TYR A CA 1
ATOM 714 C C . TYR A 1 89 ? -13.426 7.027 26.797 1.00 82.81 89 TYR A C 1
ATOM 716 O O . TYR A 1 89 ? -12.625 7.638 27.507 1.00 82.81 89 TYR A O 1
ATOM 724 N N . VAL A 1 90 ? -13.200 5.795 26.352 1.00 83.62 90 VAL A N 1
ATOM 725 C CA . VAL A 1 90 ? -11.979 5.046 26.645 1.00 83.62 90 VAL A CA 1
ATOM 726 C C . VAL A 1 90 ? -11.038 5.059 25.448 1.00 83.62 90 VAL A C 1
ATOM 728 O O . VAL A 1 90 ? -11.449 5.001 24.286 1.00 83.62 90 VAL A O 1
ATOM 731 N N . ASN A 1 91 ? -9.746 5.138 25.755 1.00 84.12 91 ASN A N 1
ATOM 732 C CA . ASN A 1 91 ? -8.683 4.989 24.775 1.00 84.12 91 ASN A CA 1
ATOM 733 C C . ASN A 1 91 ? -8.312 3.517 24.691 1.00 84.12 91 ASN A C 1
ATOM 735 O O . ASN A 1 91 ? -7.930 2.928 25.705 1.00 84.12 91 ASN A O 1
ATOM 739 N N . PHE A 1 92 ? -8.338 2.952 23.493 1.00 79.88 92 PHE A N 1
ATOM 740 C CA . PHE A 1 92 ? -7.775 1.633 23.248 1.00 79.88 92 PHE A CA 1
ATOM 741 C C . PHE A 1 92 ? -6.811 1.685 22.071 1.00 79.88 92 PHE A C 1
ATOM 743 O O . PHE A 1 92 ? -6.940 2.498 21.155 1.00 79.88 92 PHE A O 1
ATOM 750 N N . GLU A 1 93 ? -5.787 0.847 22.133 1.00 77.25 93 GLU A N 1
ATOM 751 C CA . GLU A 1 93 ? -4.838 0.698 21.040 1.00 77.25 93 GLU A CA 1
ATOM 752 C C . GLU A 1 93 ? -5.459 -0.220 19.988 1.00 77.25 93 GLU A C 1
ATOM 754 O O . GLU A 1 93 ? -5.966 -1.290 20.320 1.00 77.25 93 GLU A O 1
ATOM 759 N N . GLY A 1 94 ? -5.453 0.213 18.729 1.00 78.31 94 GLY A N 1
ATOM 760 C CA . GLY A 1 94 ? -5.953 -0.592 17.625 1.00 78.31 94 GLY A CA 1
ATOM 761 C C . GLY A 1 94 ? -5.205 -1.922 17.508 1.00 78.31 94 GLY A C 1
ATOM 762 O O . GLY A 1 94 ? -3.986 -2.005 17.708 1.00 78.31 94 GLY A O 1
ATOM 763 N N . ASP A 1 95 ? -5.943 -2.969 17.146 1.00 83.50 95 ASP A N 1
ATOM 764 C CA . ASP A 1 95 ? -5.380 -4.305 16.931 1.00 83.50 95 ASP A CA 1
ATOM 765 C C . ASP A 1 95 ? -4.467 -4.364 15.698 1.00 83.50 95 ASP A C 1
ATOM 767 O O . ASP A 1 95 ? -3.516 -5.155 15.670 1.00 83.50 95 ASP A O 1
ATOM 771 N N . ASP A 1 96 ? -4.704 -3.474 14.738 1.00 87.56 96 ASP A N 1
ATOM 772 C CA . ASP A 1 96 ? -3.985 -3.400 13.476 1.00 87.56 96 ASP A CA 1
ATOM 773 C C . ASP A 1 96 ? -2.901 -2.317 13.490 1.00 87.56 96 ASP A C 1
ATOM 775 O O . ASP A 1 96 ? -3.039 -1.223 14.045 1.00 87.56 96 ASP A O 1
ATOM 779 N N . THR A 1 97 ? -1.792 -2.628 12.835 1.00 93.12 97 THR A N 1
ATOM 780 C CA . THR A 1 97 ? -0.737 -1.670 12.510 1.00 93.12 97 THR A CA 1
ATOM 781 C C . THR A 1 97 ? -1.152 -0.786 11.334 1.00 93.12 97 THR A C 1
ATOM 783 O O . THR A 1 97 ? -1.938 -1.188 10.476 1.00 93.12 97 THR A O 1
ATOM 786 N N . TYR A 1 98 ? -0.542 0.393 11.189 1.00 93.00 98 TYR A N 1
ATOM 787 C CA . TYR A 1 98 ? -0.787 1.262 10.027 1.00 93.00 98 TYR A CA 1
ATOM 788 C C . TYR A 1 98 ? -0.530 0.561 8.691 1.00 93.00 98 TYR A C 1
ATOM 790 O O . TYR A 1 98 ? -1.138 0.904 7.676 1.00 93.00 98 TYR A O 1
ATOM 798 N N . ARG A 1 99 ? 0.381 -0.420 8.655 1.00 94.06 99 ARG A N 1
ATOM 799 C CA . ARG A 1 99 ? 0.573 -1.244 7.460 1.00 94.06 99 ARG A CA 1
ATOM 800 C C . ARG A 1 99 ? -0.696 -2.018 7.114 1.00 94.06 99 ARG A C 1
ATOM 802 O O . ARG A 1 99 ? -1.092 -2.012 5.951 1.00 94.06 99 ARG A O 1
ATOM 809 N N . GLU A 1 100 ? -1.284 -2.694 8.090 1.00 93.94 100 GLU A N 1
ATOM 810 C CA . GLU A 1 100 ? -2.492 -3.503 7.917 1.00 93.94 100 GLU A CA 1
ATOM 811 C C . GLU A 1 100 ? -3.687 -2.622 7.550 1.00 93.94 100 GLU A C 1
ATOM 813 O O . GLU A 1 100 ? -4.353 -2.901 6.553 1.00 93.94 100 GLU A O 1
ATOM 818 N N . GLU A 1 101 ? -3.863 -1.487 8.228 1.00 92.50 101 GLU A N 1
ATOM 819 C CA . GLU A 1 101 ? -4.921 -0.521 7.909 1.00 92.50 101 GLU A CA 1
ATOM 820 C C . GLU A 1 101 ? -4.810 -0.002 6.464 1.00 92.50 101 GLU A C 1
ATOM 822 O O . GLU A 1 101 ? -5.800 0.066 5.734 1.00 92.50 101 GLU A O 1
ATOM 827 N N . VAL A 1 102 ? -3.599 0.310 5.983 1.00 95.06 102 VAL A N 1
ATOM 828 C CA . VAL A 1 102 ? -3.398 0.727 4.582 1.00 95.06 102 VAL A CA 1
ATOM 829 C C . VAL A 1 102 ? -3.755 -0.394 3.603 1.00 95.06 102 VAL A C 1
ATOM 831 O O . VAL A 1 102 ? -4.336 -0.113 2.550 1.00 95.06 102 VAL A O 1
ATOM 834 N N . LEU A 1 103 ? -3.428 -1.652 3.918 1.00 95.62 103 LEU A N 1
ATOM 835 C CA . LEU A 1 103 ? -3.811 -2.799 3.089 1.00 95.62 103 LEU A CA 1
ATOM 836 C C . LEU A 1 103 ? -5.333 -2.967 3.040 1.00 95.62 103 LEU A C 1
ATOM 838 O O . LEU A 1 103 ? -5.882 -3.209 1.963 1.00 95.62 103 LEU A O 1
ATOM 842 N N . GLU A 1 104 ? -6.020 -2.780 4.164 1.00 94.88 104 GLU A N 1
ATOM 843 C CA . GLU A 1 104 ? -7.480 -2.813 4.212 1.00 94.88 104 GLU A CA 1
ATOM 844 C C . GLU A 1 104 ? -8.095 -1.679 3.380 1.00 94.88 104 GLU A C 1
ATOM 846 O O . GLU A 1 104 ? -8.963 -1.920 2.537 1.00 94.88 104 GLU A O 1
ATOM 851 N N . VAL A 1 105 ? -7.589 -0.450 3.524 1.00 95.69 105 VAL A N 1
ATOM 852 C CA . VAL A 1 105 ? -8.050 0.711 2.747 1.00 95.69 105 VAL A CA 1
ATOM 853 C C . VAL A 1 105 ? -7.858 0.492 1.246 1.00 95.69 105 VAL A C 1
ATOM 855 O O . VAL A 1 105 ? -8.717 0.891 0.457 1.00 95.69 105 VAL A O 1
ATOM 858 N N . ILE A 1 106 ? -6.767 -0.154 0.820 1.00 97.56 106 ILE A N 1
ATOM 859 C CA . ILE A 1 106 ? -6.558 -0.526 -0.589 1.00 97.56 106 ILE A CA 1
ATOM 860 C C . ILE A 1 106 ? -7.709 -1.413 -1.084 1.00 97.56 106 ILE A C 1
ATOM 862 O O . ILE A 1 106 ? -8.268 -1.140 -2.151 1.00 97.56 106 ILE A O 1
ATOM 866 N N . TRP A 1 107 ? -8.101 -2.425 -0.307 1.00 97.69 107 TRP A N 1
ATOM 867 C CA . TRP A 1 107 ? -9.233 -3.293 -0.636 1.00 97.69 107 TRP A CA 1
ATOM 8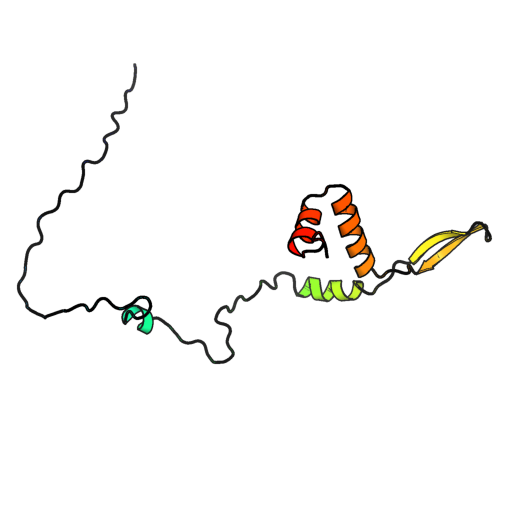68 C C . TRP A 1 107 ? -10.564 -2.547 -0.642 1.00 97.69 107 TRP A C 1
ATOM 870 O O . TRP A 1 107 ? -11.332 -2.695 -1.593 1.00 97.69 107 TRP A O 1
ATOM 880 N N . GLN A 1 108 ? -10.838 -1.730 0.376 1.00 97.38 108 GLN A N 1
ATOM 881 C CA . GLN A 1 108 ? -12.069 -0.939 0.462 1.00 97.38 108 GLN A CA 1
ATOM 882 C C . GLN A 1 108 ? -12.206 -0.009 -0.753 1.00 97.38 108 GLN A C 1
ATOM 884 O O . GLN A 1 108 ? -13.194 -0.073 -1.480 1.00 97.38 108 GLN A O 1
ATOM 889 N N . ARG A 1 109 ? -11.156 0.759 -1.074 1.00 97.81 109 ARG A N 1
ATOM 890 C CA . ARG A 1 109 ? -11.133 1.662 -2.238 1.00 97.81 109 ARG A CA 1
ATOM 891 C C . ARG A 1 109 ? -11.307 0.916 -3.560 1.00 97.81 109 ARG A C 1
ATOM 893 O O . ARG A 1 109 ? -11.961 1.434 -4.465 1.00 97.81 109 ARG A O 1
ATOM 900 N N . ALA A 1 110 ? -10.710 -0.268 -3.701 1.00 97.69 110 ALA A N 1
ATOM 901 C CA . ALA A 1 110 ? -10.896 -1.095 -4.889 1.00 97.69 110 ALA A CA 1
ATOM 902 C C . ALA A 1 110 ? -12.350 -1.575 -5.019 1.00 97.69 110 ALA 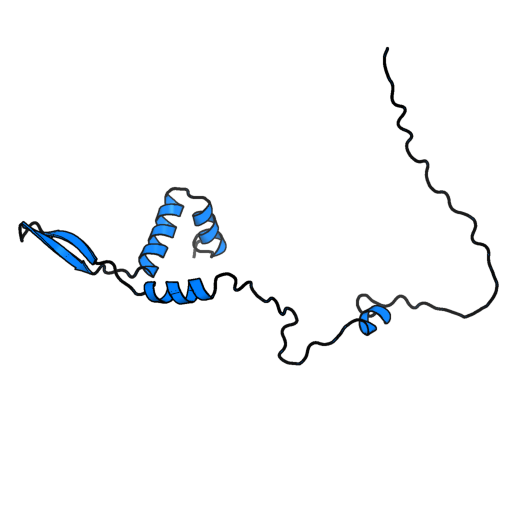A C 1
ATOM 904 O O . ALA A 1 110 ? -12.922 -1.484 -6.105 1.00 97.69 110 ALA A O 1
ATOM 905 N N . ARG A 1 111 ? -12.966 -2.020 -3.913 1.00 96.88 111 ARG A N 1
ATOM 906 C CA . ARG A 1 111 ? -14.378 -2.439 -3.856 1.00 96.88 111 ARG A CA 1
ATOM 907 C C . ARG A 1 111 ? -15.344 -1.304 -4.188 1.00 96.88 111 ARG A C 1
ATOM 909 O O . ARG A 1 111 ? -16.330 -1.549 -4.875 1.00 96.88 111 ARG A O 1
ATOM 916 N N . ASP A 1 112 ? -15.018 -0.078 -3.789 1.00 97.38 112 ASP A N 1
ATOM 917 C CA . ASP A 1 112 ? -15.779 1.129 -4.141 1.00 97.38 112 ASP A CA 1
ATOM 918 C C . ASP A 1 112 ? -15.658 1.509 -5.633 1.00 97.38 112 ASP A C 1
ATOM 920 O O . ASP A 1 112 ? -16.263 2.479 -6.089 1.00 97.38 112 ASP A O 1
ATOM 924 N N . GLY A 1 113 ? -14.869 0.765 -6.418 1.00 95.31 113 GLY A N 1
ATOM 925 C CA . GLY A 1 113 ? -14.702 0.967 -7.856 1.00 95.31 113 GLY A CA 1
ATOM 926 C C . GLY A 1 113 ? -13.557 1.908 -8.230 1.00 95.31 113 GLY A C 1
ATOM 927 O O . GLY A 1 113 ? -13.489 2.375 -9.370 1.00 95.31 113 GLY A O 1
ATOM 928 N N . ASN A 1 114 ? -12.629 2.206 -7.313 1.00 97.81 114 ASN A N 1
ATOM 929 C CA . ASN A 1 114 ? -11.471 3.027 -7.652 1.00 97.81 114 ASN A CA 1
ATOM 930 C C . ASN A 1 114 ? -10.474 2.244 -8.520 1.00 97.81 114 ASN A C 1
ATOM 932 O O . ASN A 1 114 ? -9.693 1.423 -8.032 1.00 97.81 114 ASN A O 1
ATOM 936 N N . ILE A 1 115 ? -10.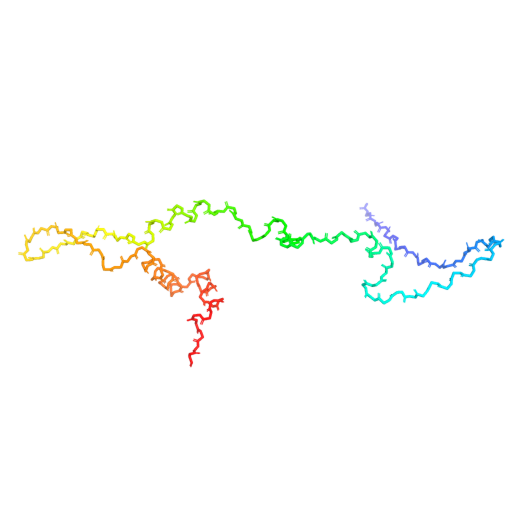469 2.576 -9.813 1.00 97.44 115 ILE A N 1
ATOM 937 C CA . ILE A 1 115 ? -9.701 1.886 -10.858 1.00 97.44 115 ILE A CA 1
ATOM 938 C C . ILE A 1 115 ? -8.213 1.771 -10.520 1.00 97.44 115 ILE A C 1
ATOM 940 O O . ILE A 1 115 ? -7.620 0.750 -10.827 1.00 97.44 115 ILE A O 1
ATOM 944 N N . LYS A 1 116 ? -7.600 2.754 -9.845 1.00 97.69 116 LYS A N 1
ATOM 945 C CA . LYS A 1 116 ? -6.163 2.684 -9.518 1.00 97.69 116 LYS A CA 1
ATOM 946 C C . LYS A 1 116 ? -5.835 1.560 -8.535 1.00 97.69 116 LYS A C 1
ATOM 948 O O . LYS A 1 116 ? -4.783 0.938 -8.646 1.00 97.69 116 LYS A O 1
ATOM 953 N N . TYR A 1 117 ? -6.717 1.311 -7.569 1.00 97.69 117 TYR A N 1
ATOM 954 C CA . TYR A 1 117 ? -6.519 0.250 -6.582 1.00 97.69 117 TYR A CA 1
ATOM 955 C C . TYR A 1 117 ? -6.873 -1.121 -7.168 1.00 97.69 117 TYR A C 1
ATOM 957 O O . TYR A 1 117 ? -6.166 -2.085 -6.895 1.00 97.69 117 TYR A O 1
ATOM 965 N N . VAL A 1 118 ? -7.888 -1.198 -8.039 1.00 97.31 118 VAL A N 1
ATOM 966 C CA . VAL A 1 118 ? -8.171 -2.407 -8.840 1.00 97.31 118 VAL A CA 1
ATOM 967 C C . VAL A 1 118 ? -6.977 -2.741 -9.749 1.00 97.31 118 VAL A C 1
ATOM 969 O O . VAL A 1 118 ? -6.486 -3.863 -9.707 1.00 97.31 118 VAL A O 1
ATOM 972 N N . GLU A 1 119 ? -6.470 -1.726 -10.461 1.00 97.69 119 GLU A N 1
ATOM 973 C CA . GLU A 1 119 ? -5.121 -1.567 -11.033 1.00 97.69 119 GLU A CA 1
ATOM 974 C C . GLU A 1 119 ? -4.061 -2.391 -10.296 1.00 97.69 119 GLU A C 1
ATOM 976 O O . GLU A 1 119 ? -3.571 -3.435 -10.735 1.00 97.69 119 GLU A O 1
ATOM 981 N N . LEU A 1 120 ? -3.723 -1.855 -9.127 1.00 97.50 120 LEU A N 1
ATOM 982 C CA . LEU A 1 120 ? -2.685 -2.360 -8.249 1.00 97.50 120 LEU A CA 1
ATOM 983 C C . LEU A 1 120 ? -2.915 -3.825 -7.861 1.00 97.50 120 LEU A C 1
ATOM 985 O O . LEU A 1 120 ? -1.994 -4.630 -7.958 1.00 97.50 120 LEU A O 1
ATOM 989 N N . LEU A 1 121 ? -4.131 -4.182 -7.438 1.00 96.81 121 LEU A N 1
ATOM 990 C CA . LEU A 1 121 ? -4.453 -5.543 -7.003 1.00 96.81 121 LEU A CA 1
ATOM 991 C C . LEU A 1 121 ? -4.362 -6.555 -8.152 1.00 96.81 121 LEU A C 1
ATOM 993 O O . LEU A 1 121 ? -3.849 -7.655 -7.948 1.00 96.81 121 LEU A O 1
ATOM 997 N N . ALA A 1 122 ? -4.801 -6.186 -9.358 1.00 96.12 122 ALA A N 1
ATOM 998 C CA . ALA A 1 122 ? -4.682 -7.027 -10.547 1.00 96.12 122 ALA A CA 1
ATOM 999 C C . ALA A 1 122 ? -3.211 -7.262 -10.928 1.00 96.12 122 ALA A 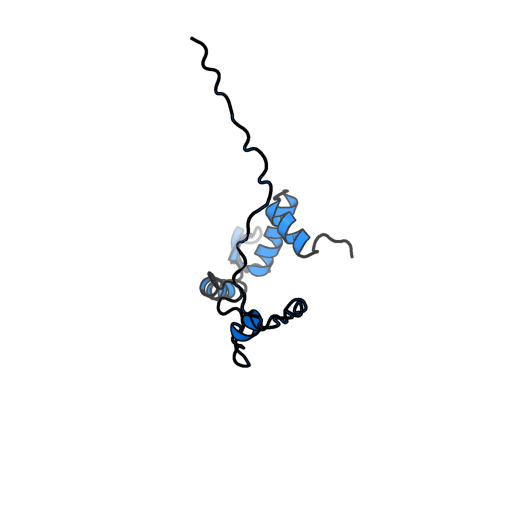C 1
ATOM 1001 O O . ALA A 1 122 ? -2.814 -8.395 -11.181 1.00 96.12 122 ALA A O 1
ATOM 1002 N N . GLN A 1 123 ? -2.375 -6.217 -10.905 1.00 96.38 123 GLN A N 1
ATOM 1003 C CA . GLN A 1 123 ? -0.937 -6.336 -11.195 1.00 96.38 123 GLN A CA 1
ATOM 1004 C C . GLN A 1 123 ? -0.198 -7.249 -10.209 1.00 96.38 123 GLN A C 1
ATOM 1006 O O . GLN A 1 123 ? 0.802 -7.868 -10.570 1.00 96.38 123 GLN A O 1
ATOM 1011 N N . LEU A 1 124 ? -0.677 -7.324 -8.967 1.00 95.31 124 LEU A N 1
ATOM 1012 C CA . LEU A 1 124 ? -0.128 -8.193 -7.929 1.00 95.31 124 LEU A CA 1
ATOM 1013 C C . LEU A 1 124 ? -0.687 -9.627 -7.978 1.00 95.31 124 LEU A C 1
ATOM 1015 O O . LEU A 1 124 ? -0.239 -10.463 -7.195 1.00 95.31 124 LEU A O 1
ATOM 1019 N N . GLY A 1 125 ? -1.653 -9.920 -8.857 1.00 94.94 125 GLY A N 1
ATOM 1020 C CA . GLY A 1 125 ? -2.339 -11.217 -8.915 1.00 94.94 125 GLY A CA 1
ATOM 1021 C C . GLY A 1 125 ? -3.271 -11.470 -7.724 1.00 94.94 125 GLY A C 1
ATOM 1022 O O . GLY A 1 125 ? -3.661 -12.602 -7.461 1.00 94.94 125 GLY A O 1
ATOM 1023 N N . CYS A 1 126 ? -3.640 -10.427 -6.970 1.00 94.62 126 CYS A N 1
ATOM 1024 C CA . CYS A 1 126 ? -4.497 -10.560 -5.786 1.00 94.62 126 CYS A CA 1
ATOM 1025 C C . CYS A 1 126 ? -5.968 -10.843 -6.127 1.00 94.62 126 CYS A C 1
ATOM 1027 O O . CYS A 1 126 ? -6.747 -11.159 -5.230 1.00 94.62 126 CYS A O 1
ATOM 1029 N N . LEU A 1 127 ? -6.356 -10.687 -7.395 1.00 93.06 127 LEU A N 1
ATOM 1030 C CA . LEU A 1 127 ? -7.719 -10.908 -7.885 1.00 93.06 127 LEU A CA 1
ATOM 1031 C C . LEU A 1 127 ? -7.879 -12.246 -8.623 1.00 93.06 127 LEU A C 1
ATOM 1033 O O . LEU A 1 127 ? -8.994 -12.583 -9.022 1.00 93.06 127 LEU A O 1
ATOM 1037 N N . ASP A 1 128 ? -6.792 -12.997 -8.804 1.00 92.94 128 ASP A N 1
ATOM 1038 C CA . ASP A 1 128 ? -6.823 -14.283 -9.489 1.00 92.94 128 ASP A CA 1
ATOM 1039 C C . ASP A 1 128 ? -7.392 -15.366 -8.559 1.00 92.94 128 ASP A C 1
ATOM 1041 O O . ASP A 1 128 ? -7.105 -15.407 -7.358 1.00 92.94 128 ASP A O 1
ATOM 1045 N N . ALA A 1 129 ? -8.224 -16.254 -9.108 1.00 81.00 129 ALA A N 1
ATOM 1046 C CA . ALA A 1 129 ? -8.706 -17.414 -8.366 1.00 81.00 129 ALA A CA 1
ATOM 1047 C C . ALA A 1 129 ? -7.535 -18.364 -8.054 1.00 81.00 129 ALA A C 1
ATOM 1049 O O . ALA A 1 129 ? -6.646 -18.547 -8.886 1.00 81.00 129 ALA A O 1
ATOM 1050 N N . LYS A 1 130 ? -7.546 -18.951 -6.852 1.00 71.88 130 LYS A N 1
ATOM 1051 C CA . LYS A 1 130 ? -6.550 -19.943 -6.419 1.00 71.88 130 LYS A CA 1
ATOM 1052 C C . LYS A 1 130 ? -6.697 -21.276 -7.141 1.00 71.88 130 LYS A C 1
ATOM 1054 O O . LYS A 1 130 ? -7.855 -21.679 -7.394 1.00 71.88 130 LYS A O 1
#

Secondary structure (DSSP, 8-state):
-------PPPPP-----PPPP----------PPTT--HHHHHHPPPPPTT--S-TT-S--TTHHHHHHHHTTTT-EEEEEEEETTTTEEEEEEEEEEHHHHHHHHHHHHHHTT-HHHHHHHHHTTTTS--